Protein AF-A0A527YPU2-F1 (afdb_monomer_lite)

Radius of gyration: 18.5 Å; chains: 1; bounding box: 39×27×46 Å

Secondary structure (DSSP, 8-state):
-HHHHTGGGT-----HHHHHHHHHHTT---BTTTB-TTS-TTTTT-GGG--TT-SS--TTHHHHHHHHHHT-

Foldseek 3Di:
DVCVVCVVVVDDDDDPVVVVVVCVVVVNDDPPPLDDPVDACVRSVNLVVDPLVPPDPDPCSVVNVVCVVVVD

Sequence (72 aa):
TLMAAGEDFGIRLFGARALNAMRLEKNYGSWAREYRPIYGPLEAGLDRFVAYGKETDFIGKRAALAERQQGG

pLDDT: mean 95.66, std 3.43, range [74.0, 98.38]

Structure (mmCIF, N/CA/C/O backbone):
data_AF-A0A527YPU2-F1
#
_entry.id   AF-A0A527YPU2-F1
#
loop_
_atom_site.group_PDB
_atom_site.id
_atom_site.type_symbol
_atom_site.label_atom_id
_atom_site.label_alt_id
_atom_site.label_comp_id
_atom_site.label_asym_id
_atom_site.label_entity_id
_atom_site.label_seq_id
_atom_site.pdbx_PDB_ins_code
_atom_site.Cartn_x
_atom_site.Cartn_y
_atom_site.Cartn_z
_atom_site.occupancy
_atom_site.B_iso_or_equiv
_atom_site.auth_seq_id
_atom_site.auth_comp_id
_atom_site.auth_asym_id
_atom_site.auth_atom_id
_atom_site.pdbx_PDB_model_num
ATOM 1 N N . THR A 1 1 ? 20.968 -16.716 -16.254 1.00 94.88 1 THR A N 1
ATOM 2 C CA . THR A 1 1 ? 20.609 -15.589 -15.357 1.00 94.88 1 THR A CA 1
ATOM 3 C C . THR A 1 1 ? 19.184 -15.164 -15.656 1.00 94.88 1 THR A C 1
ATOM 5 O O . THR A 1 1 ? 18.666 -15.571 -16.689 1.00 94.88 1 THR A O 1
ATOM 8 N N . LEU A 1 2 ? 18.551 -14.346 -14.805 1.00 97.38 2 LEU A N 1
ATOM 9 C CA . LEU A 1 2 ? 17.206 -13.822 -15.091 1.00 97.38 2 LEU A CA 1
ATOM 10 C C . LEU A 1 2 ? 17.162 -13.050 -16.422 1.00 97.38 2 LEU A C 1
ATOM 12 O O . LEU A 1 2 ? 16.228 -13.215 -17.194 1.00 97.38 2 LEU A O 1
ATOM 16 N N . MET A 1 3 ? 18.213 -12.278 -16.717 1.00 98.12 3 MET A N 1
ATOM 17 C CA . MET A 1 3 ? 18.311 -11.512 -17.964 1.00 98.12 3 MET A CA 1
ATOM 18 C C . MET A 1 3 ? 18.375 -12.405 -19.207 1.00 98.12 3 MET A C 1
ATOM 20 O O . MET A 1 3 ? 17.682 -12.121 -20.171 1.00 98.12 3 MET A O 1
ATOM 24 N N . ALA A 1 4 ? 19.144 -13.501 -19.169 1.00 98.19 4 ALA A N 1
ATOM 25 C CA . ALA A 1 4 ? 19.225 -14.433 -20.297 1.00 98.19 4 ALA A CA 1
ATOM 26 C C . ALA A 1 4 ? 17.902 -15.185 -20.531 1.00 98.19 4 ALA A C 1
ATOM 28 O O . ALA A 1 4 ? 17.485 -15.366 -21.663 1.00 98.19 4 ALA A O 1
ATOM 29 N N . ALA A 1 5 ? 17.212 -15.598 -19.462 1.00 98.31 5 ALA A N 1
ATOM 30 C CA . ALA A 1 5 ? 15.944 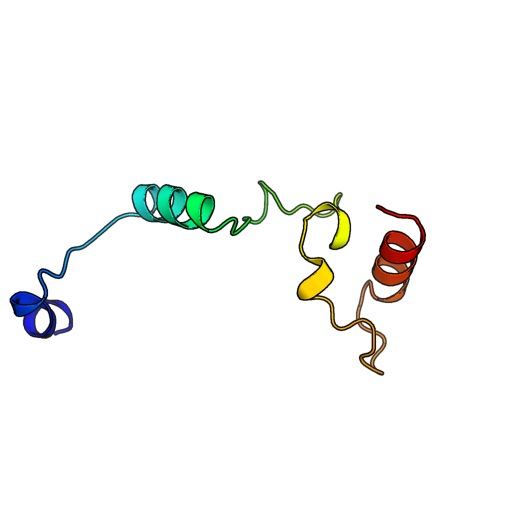-16.324 -19.581 1.00 98.31 5 ALA A CA 1
ATOM 31 C C . ALA A 1 5 ? 14.764 -15.442 -20.039 1.00 98.31 5 ALA A C 1
ATOM 33 O O . ALA A 1 5 ? 13.738 -15.966 -20.457 1.00 98.31 5 ALA A O 1
ATOM 34 N N . GLY A 1 6 ? 14.880 -14.116 -19.914 1.00 98.12 6 GLY A N 1
ATOM 35 C CA . GLY A 1 6 ? 13.815 -13.168 -20.244 1.00 98.12 6 GLY A CA 1
ATOM 36 C C . GLY A 1 6 ? 13.962 -12.482 -21.603 1.00 98.12 6 GLY A C 1
ATOM 37 O O . GLY A 1 6 ? 13.140 -11.620 -21.917 1.00 98.12 6 GLY A O 1
ATOM 38 N N . GLU A 1 7 ? 15.000 -12.807 -22.378 1.00 98.00 7 GLU A N 1
ATOM 39 C CA . GLU A 1 7 ? 15.319 -12.138 -23.647 1.00 98.00 7 GLU A CA 1
ATOM 40 C C . GLU A 1 7 ? 14.153 -12.219 -24.642 1.00 98.00 7 GLU A C 1
ATOM 42 O O . GLU A 1 7 ? 13.680 -11.181 -25.109 1.00 98.00 7 GLU A O 1
ATOM 47 N N . ASP A 1 8 ? 13.591 -13.415 -24.831 1.00 98.31 8 ASP A N 1
ATOM 48 C CA . ASP A 1 8 ? 12.444 -13.664 -25.719 1.00 98.31 8 ASP A CA 1
ATOM 49 C C . ASP A 1 8 ? 11.166 -12.908 -25.303 1.00 98.31 8 ASP A C 1
ATOM 51 O O . ASP A 1 8 ? 10.267 -12.695 -26.114 1.00 98.31 8 ASP A O 1
ATOM 55 N N . PHE A 1 9 ? 11.083 -12.459 -24.045 1.00 98.25 9 PHE A N 1
ATOM 56 C CA . PHE A 1 9 ? 9.955 -11.692 -23.501 1.00 98.25 9 PHE A CA 1
ATOM 57 C C . PHE A 1 9 ? 10.237 -10.186 -23.416 1.00 98.25 9 PHE A C 1
ATOM 59 O O . PHE A 1 9 ? 9.417 -9.427 -22.896 1.00 98.25 9 PHE A O 1
ATOM 66 N N . GLY A 1 10 ? 11.401 -9.735 -23.894 1.00 98.19 10 GLY A N 1
ATOM 67 C CA . GLY A 1 10 ? 11.793 -8.330 -23.865 1.00 98.19 10 GLY A CA 1
ATOM 68 C C . GLY A 1 10 ? 12.059 -7.799 -22.456 1.00 98.19 10 GLY A C 1
ATOM 69 O O . GLY A 1 10 ? 11.742 -6.641 -22.175 1.00 98.19 10 GLY A O 1
ATOM 70 N N . ILE A 1 11 ? 12.620 -8.623 -21.564 1.00 98.31 11 ILE A N 1
ATOM 71 C CA . ILE A 1 11 ? 12.946 -8.217 -20.191 1.00 98.31 11 ILE A CA 1
ATOM 72 C C . ILE A 1 11 ? 13.828 -6.959 -20.162 1.00 98.31 11 ILE A C 1
ATOM 74 O O . ILE A 1 11 ? 14.805 -6.836 -20.903 1.00 98.31 11 ILE A O 1
ATOM 78 N N . ARG A 1 12 ? 13.507 -6.008 -19.274 1.00 97.62 12 ARG A N 1
ATOM 79 C CA . ARG A 1 12 ? 14.301 -4.786 -19.075 1.00 97.62 12 ARG A CA 1
ATOM 80 C C . ARG A 1 12 ? 14.440 -4.431 -17.604 1.00 97.62 12 ARG A C 1
ATOM 82 O O . ARG A 1 12 ? 13.553 -4.684 -16.792 1.00 97.62 12 ARG A O 1
ATOM 89 N N . LEU A 1 13 ? 15.560 -3.790 -17.285 1.00 98.06 13 LEU A N 1
ATOM 90 C CA . LEU A 1 13 ? 15.776 -3.163 -15.988 1.00 98.06 13 LEU A CA 1
ATOM 91 C C . LEU A 1 13 ? 14.962 -1.866 -15.904 1.00 98.06 13 LEU A C 1
ATOM 93 O O . LEU A 1 13 ? 14.893 -1.104 -16.867 1.00 98.06 13 LEU A O 1
ATOM 97 N N . PHE A 1 14 ? 14.396 -1.587 -14.734 1.00 98.31 14 PHE A N 1
ATOM 98 C CA . PHE A 1 14 ? 13.738 -0.318 -14.436 1.00 98.31 14 PHE A CA 1
ATOM 99 C C . PHE A 1 14 ? 14.099 0.142 -13.022 1.00 98.31 14 PHE A C 1
ATOM 101 O O . PHE A 1 14 ? 14.439 -0.661 -12.155 1.00 98.31 14 PHE A O 1
ATOM 108 N N . GLY A 1 15 ? 14.063 1.456 -12.801 1.00 98.38 15 GLY A N 1
ATOM 109 C CA . GLY A 1 15 ? 14.437 2.065 -11.526 1.00 98.38 15 GLY A CA 1
ATOM 110 C C . GLY A 1 15 ? 13.247 2.413 -10.632 1.00 98.38 15 GLY A C 1
ATOM 111 O O . GLY A 1 15 ? 12.083 2.347 -11.029 1.00 98.38 15 GLY A O 1
ATOM 112 N N . ALA A 1 16 ? 13.556 2.909 -9.432 1.00 97.88 16 ALA A N 1
ATOM 113 C CA . ALA A 1 16 ? 12.565 3.280 -8.420 1.00 97.88 16 ALA A CA 1
ATOM 114 C C . ALA A 1 16 ? 11.546 4.342 -8.883 1.00 97.88 16 ALA A C 1
ATOM 116 O O . ALA A 1 16 ? 10.408 4.342 -8.423 1.00 97.88 16 ALA A O 1
ATOM 117 N N . ARG A 1 17 ? 11.909 5.235 -9.818 1.00 97.62 17 ARG A N 1
ATOM 118 C CA . ARG A 1 17 ? 10.969 6.230 -10.372 1.00 97.62 17 ARG A CA 1
ATOM 119 C C . ARG A 1 17 ? 9.857 5.581 -11.193 1.00 97.62 17 ARG A C 1
ATOM 121 O O . ARG A 1 17 ? 8.696 5.931 -11.012 1.00 97.62 17 ARG A O 1
ATOM 128 N N . ALA A 1 18 ? 10.210 4.620 -12.046 1.00 98.00 18 ALA A N 1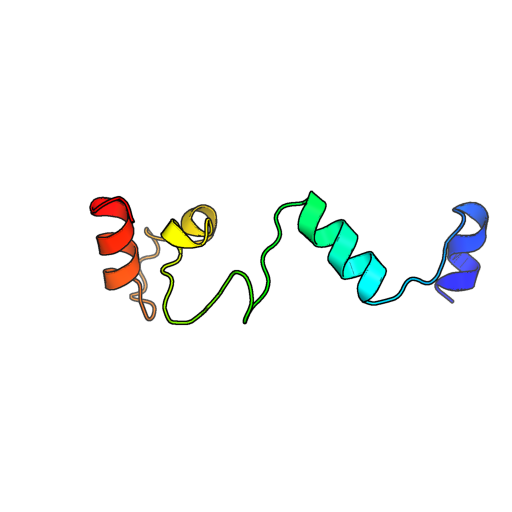
ATOM 129 C CA . ALA A 1 18 ? 9.234 3.856 -12.814 1.00 98.00 18 ALA A CA 1
ATOM 130 C C . ALA A 1 18 ? 8.368 2.992 -11.882 1.00 98.00 18 ALA A C 1
ATOM 132 O O . ALA A 1 18 ? 7.152 2.960 -12.045 1.00 98.00 18 ALA A O 1
ATOM 133 N N . LEU A 1 19 ? 8.956 2.398 -10.833 1.00 97.62 19 LEU A N 1
ATOM 134 C CA . LEU A 1 19 ? 8.185 1.708 -9.792 1.00 97.62 19 LEU A CA 1
ATOM 135 C C . LEU A 1 19 ? 7.171 2.638 -9.105 1.00 97.62 19 LEU A C 1
ATOM 137 O O . LEU A 1 19 ? 6.015 2.263 -8.927 1.00 97.62 19 LEU A O 1
ATOM 141 N N . ASN A 1 20 ? 7.587 3.857 -8.742 1.00 97.00 20 ASN A N 1
ATOM 142 C C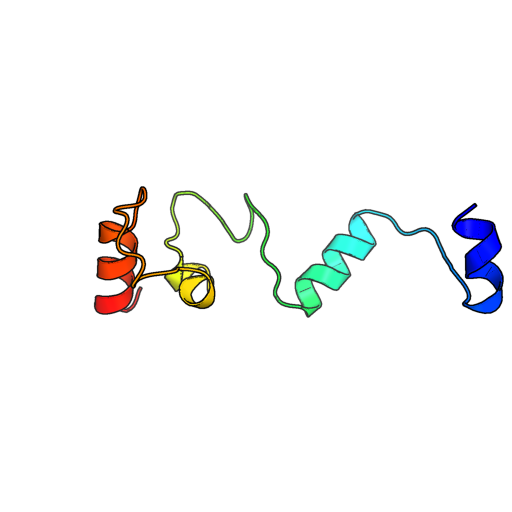A . ASN A 1 20 ? 6.704 4.829 -8.104 1.00 97.00 20 ASN A CA 1
ATOM 143 C C . ASN A 1 20 ? 5.575 5.305 -9.032 1.00 97.00 20 ASN A C 1
ATOM 145 O O . ASN A 1 20 ? 4.486 5.576 -8.544 1.00 97.00 20 ASN A O 1
ATOM 149 N N . ALA A 1 21 ? 5.797 5.388 -10.345 1.00 97.25 21 ALA A N 1
ATOM 150 C CA . ALA A 1 21 ? 4.717 5.669 -11.291 1.00 97.25 21 ALA A CA 1
ATOM 151 C C . ALA A 1 21 ? 3.707 4.507 -11.336 1.00 97.25 21 ALA A C 1
ATOM 153 O O . ALA A 1 21 ? 2.523 4.706 -11.080 1.00 97.25 21 ALA A O 1
ATOM 154 N N . MET A 1 22 ? 4.184 3.275 -11.540 1.00 97.94 22 MET A N 1
ATOM 155 C CA . MET A 1 22 ? 3.315 2.096 -11.657 1.00 97.94 22 MET A CA 1
ATOM 156 C C . MET A 1 22 ? 2.518 1.802 -10.377 1.00 97.94 22 MET A C 1
ATOM 158 O O . MET A 1 22 ? 1.355 1.412 -10.449 1.00 97.94 22 MET A O 1
ATOM 162 N N . ARG A 1 23 ? 3.104 1.998 -9.185 1.00 97.31 23 ARG A N 1
ATOM 163 C CA . ARG A 1 23 ? 2.394 1.752 -7.913 1.00 97.31 23 ARG A CA 1
ATOM 164 C C . ARG A 1 23 ? 1.234 2.726 -7.697 1.00 97.31 23 ARG A C 1
ATOM 166 O O . ARG A 1 23 ? 0.225 2.341 -7.112 1.00 97.31 23 ARG A O 1
ATOM 173 N N . LEU A 1 24 ? 1.373 3.967 -8.173 1.00 96.06 24 LEU A N 1
ATOM 174 C CA . LEU A 1 24 ? 0.320 4.978 -8.076 1.00 96.06 24 LEU A CA 1
ATOM 175 C C . LEU A 1 24 ? -0.883 4.594 -8.941 1.00 96.06 24 LEU A C 1
ATOM 177 O O . LEU A 1 24 ? -2.011 4.674 -8.466 1.00 96.06 24 LEU A O 1
ATOM 181 N N . GLU A 1 25 ? -0.657 4.073 -10.150 1.00 97.56 25 GLU A N 1
ATOM 182 C CA . GLU A 1 25 ? -1.731 3.592 -11.037 1.00 97.56 25 GLU A CA 1
ATOM 183 C C . GLU A 1 25 ? -2.556 2.447 -10.431 1.00 97.56 25 GLU A C 1
ATOM 185 O O . GLU A 1 25 ? -3.709 2.241 -10.804 1.00 97.56 25 GLU A O 1
ATOM 190 N N . LYS A 1 26 ? -1.975 1.681 -9.500 1.00 95.94 26 LYS A N 1
ATOM 191 C CA . LYS A 1 26 ? -2.657 0.589 -8.785 1.00 95.94 26 LYS A CA 1
ATOM 192 C C . LYS A 1 26 ? -3.225 1.011 -7.432 1.00 95.94 26 LYS A C 1
ATOM 194 O O . LYS A 1 26 ? -3.758 0.169 -6.713 1.00 95.94 26 LYS A O 1
ATOM 199 N N . ASN A 1 27 ? -3.124 2.297 -7.092 1.00 93.81 27 ASN A N 1
ATOM 200 C CA . ASN A 1 27 ? -3.529 2.852 -5.806 1.00 93.81 27 ASN A CA 1
ATOM 201 C C . ASN A 1 27 ? -2.851 2.150 -4.611 1.00 93.81 27 ASN A C 1
ATOM 203 O O . ASN A 1 27 ? -3.470 1.854 -3.589 1.00 93.81 27 ASN A O 1
ATOM 207 N N . TYR A 1 28 ? -1.566 1.822 -4.757 1.00 95.69 28 TYR A N 1
ATOM 208 C CA . TYR A 1 28 ? -0.764 1.285 -3.661 1.00 95.69 28 TYR A CA 1
ATOM 209 C C . TYR A 1 28 ? -0.101 2.448 -2.939 1.00 95.69 28 TYR A C 1
ATOM 211 O O . TYR A 1 28 ? 0.756 3.117 -3.512 1.00 95.69 28 TYR A O 1
ATOM 219 N N . GLY A 1 29 ? -0.503 2.718 -1.699 1.00 94.56 29 GLY A N 1
ATOM 220 C CA . GLY A 1 29 ? 0.089 3.776 -0.886 1.00 94.56 29 GLY A CA 1
ATOM 221 C C . GLY A 1 29 ? 1.481 3.409 -0.369 1.00 94.56 29 GLY A C 1
ATOM 222 O O . GLY A 1 29 ? 1.918 2.258 -0.418 1.00 94.56 29 GLY A O 1
ATOM 223 N N . SER A 1 30 ? 2.192 4.413 0.128 1.00 95.25 30 SER A N 1
ATOM 224 C CA . SER A 1 30 ? 3.521 4.273 0.716 1.00 95.25 30 SER A CA 1
ATOM 225 C C . SER A 1 30 ? 3.597 4.942 2.084 1.00 95.25 30 SER A C 1
ATOM 227 O O . SER A 1 30 ? 2.948 5.961 2.350 1.00 95.25 30 SER A O 1
ATOM 229 N N . TRP A 1 31 ? 4.419 4.363 2.961 1.00 93.62 31 TRP A N 1
ATOM 230 C CA . TRP A 1 31 ? 4.722 4.961 4.257 1.00 93.62 31 TRP A CA 1
ATOM 231 C C . TRP A 1 31 ? 5.398 6.327 4.087 1.00 93.62 31 TRP A C 1
ATOM 233 O O . TRP A 1 31 ? 6.149 6.542 3.137 1.00 93.62 31 TRP A O 1
ATOM 243 N N . ALA A 1 32 ? 5.115 7.252 5.005 1.00 92.25 32 ALA A N 1
ATOM 244 C CA . ALA A 1 32 ? 5.543 8.655 4.986 1.00 92.25 32 ALA A CA 1
ATOM 245 C C . ALA A 1 32 ? 4.965 9.522 3.844 1.00 92.25 32 ALA A C 1
ATOM 247 O O . ALA A 1 32 ? 5.275 10.713 3.762 1.00 92.25 32 ALA A O 1
ATOM 248 N N . ARG A 1 33 ? 4.089 8.974 2.992 1.00 91.38 33 ARG A N 1
ATOM 249 C CA . ARG A 1 33 ? 3.306 9.737 2.008 1.00 91.38 33 ARG A CA 1
ATOM 250 C C . ARG A 1 33 ? 1.822 9.596 2.303 1.00 91.38 33 ARG A C 1
ATOM 252 O O . ARG A 1 33 ? 1.273 10.496 2.940 1.00 91.38 33 ARG A O 1
ATOM 259 N N . GLU A 1 34 ? 1.244 8.468 1.901 1.00 94.44 34 GLU A N 1
ATOM 260 C CA . GLU A 1 34 ? -0.168 8.127 2.089 1.00 94.44 34 GLU A CA 1
ATOM 261 C C . GLU A 1 34 ? -0.423 7.541 3.483 1.00 94.44 34 GLU A C 1
ATOM 263 O O . GLU A 1 34 ? -1.474 7.778 4.063 1.00 94.44 34 GLU A O 1
ATOM 268 N N . TYR A 1 35 ? 0.551 6.826 4.057 1.00 95.12 35 TYR A N 1
ATOM 269 C CA . TYR A 1 35 ? 0.427 6.227 5.389 1.00 95.12 35 TYR A CA 1
ATOM 270 C C . TYR A 1 35 ? 1.322 6.936 6.392 1.00 95.12 35 TYR A C 1
ATOM 272 O O . TYR A 1 35 ? 2.520 7.126 6.152 1.00 95.12 35 TYR A O 1
ATOM 280 N N . ARG A 1 36 ? 0.739 7.333 7.523 1.00 94.56 36 ARG A N 1
ATOM 281 C CA . ARG A 1 36 ? 1.420 8.020 8.623 1.00 94.56 36 ARG A CA 1
ATOM 282 C C . ARG A 1 36 ? 0.740 7.640 9.938 1.00 94.56 36 ARG A C 1
ATOM 284 O O . ARG A 1 36 ? -0.439 7.313 9.907 1.00 94.56 36 ARG A O 1
ATOM 291 N N . PRO A 1 37 ? 1.417 7.770 11.093 1.00 92.00 37 PRO A N 1
ATOM 292 C CA . PRO A 1 37 ? 0.811 7.485 12.399 1.00 92.00 37 PRO A CA 1
ATOM 293 C C . PRO A 1 37 ? -0.414 8.341 12.759 1.00 92.00 37 PRO A C 1
ATOM 295 O O . PRO A 1 37 ? -1.053 8.079 13.770 1.00 92.00 37 PRO A O 1
ATOM 298 N N . ILE A 1 38 ? -0.698 9.383 11.973 1.00 92.19 38 ILE A N 1
ATOM 299 C CA . ILE A 1 38 ? -1.824 10.302 12.171 1.00 92.19 38 ILE A CA 1
ATOM 300 C C . ILE A 1 38 ? -3.100 9.876 11.435 1.00 92.19 38 ILE A C 1
ATOM 302 O O . ILE A 1 38 ? -4.138 10.455 11.713 1.00 92.19 38 ILE A O 1
ATOM 306 N N . TYR A 1 39 ? -3.021 8.904 10.519 1.00 93.25 39 TYR A N 1
ATOM 307 C CA . TYR A 1 39 ? -4.169 8.397 9.765 1.00 93.25 39 TYR A CA 1
ATOM 308 C C . TYR A 1 39 ? -4.508 6.989 10.239 1.00 93.25 39 TYR A C 1
ATOM 310 O O . TYR A 1 39 ? -3.613 6.144 10.377 1.00 93.25 39 TYR A O 1
ATOM 318 N N . GLY A 1 40 ? -5.791 6.729 10.473 1.00 94.19 40 GLY A N 1
ATOM 319 C CA . GLY A 1 40 ? -6.266 5.377 10.730 1.00 94.19 40 GLY A CA 1
ATOM 320 C C . GLY A 1 40 ? -6.346 4.540 9.443 1.00 94.19 40 GLY A C 1
ATOM 321 O O . GLY A 1 40 ? -6.233 5.065 8.327 1.00 94.19 40 GLY A O 1
ATOM 322 N N . PRO A 1 41 ? -6.452 3.203 9.551 1.00 94.94 41 PRO A N 1
ATOM 323 C CA . PRO A 1 41 ? -6.546 2.334 8.385 1.00 94.94 41 PRO A CA 1
ATOM 324 C C . PRO A 1 41 ? -7.778 2.593 7.513 1.00 94.94 41 PRO A C 1
ATOM 326 O O . PRO A 1 41 ? -7.690 2.335 6.313 1.00 94.94 41 PRO A O 1
ATOM 329 N N . LEU A 1 42 ? -8.903 3.075 8.051 1.00 95.44 42 LEU A N 1
ATOM 330 C CA . LEU A 1 42 ? -10.052 3.408 7.204 1.00 95.44 42 LEU A CA 1
ATOM 331 C C . LEU A 1 42 ? -9.760 4.663 6.379 1.00 95.44 42 LEU A C 1
ATOM 333 O O . LEU A 1 42 ? -9.888 4.611 5.155 1.00 95.44 42 LEU A O 1
ATOM 337 N N . GLU A 1 43 ? -9.304 5.742 7.021 1.00 94.25 43 GLU A N 1
ATOM 338 C CA . GLU A 1 43 ? -8.947 7.004 6.355 1.00 94.25 43 GLU A CA 1
ATOM 339 C C . GLU A 1 43 ? -7.880 6.788 5.266 1.00 94.25 43 GLU A C 1
ATOM 341 O O . GLU A 1 43 ? -7.960 7.338 4.168 1.00 94.25 43 GLU A O 1
ATOM 346 N N . ALA A 1 44 ? -6.915 5.901 5.525 1.00 94.69 44 ALA A N 1
ATOM 347 C CA . ALA A 1 44 ? -5.871 5.522 4.574 1.00 94.69 44 ALA A CA 1
ATOM 348 C C . ALA A 1 44 ? -6.329 4.548 3.460 1.00 94.69 44 ALA A C 1
ATOM 350 O O . ALA A 1 44 ? -5.502 4.107 2.654 1.00 94.69 44 ALA A O 1
ATOM 351 N N . GLY A 1 45 ? -7.609 4.160 3.412 1.00 94.00 45 GLY A N 1
ATOM 352 C CA . GLY A 1 45 ? -8.149 3.213 2.425 1.00 94.00 45 GLY A CA 1
ATOM 353 C C . GLY A 1 45 ? -7.645 1.770 2.587 1.00 94.00 45 GLY A C 1
ATOM 354 O O . GLY A 1 45 ? -7.662 0.981 1.637 1.00 94.00 45 GLY A O 1
ATOM 355 N N . LEU A 1 46 ? -7.173 1.417 3.784 1.00 95.31 46 LEU A N 1
ATOM 356 C CA . LEU A 1 46 ? -6.618 0.113 4.151 1.00 95.31 46 LEU A CA 1
ATOM 357 C C . LEU A 1 46 ? -7.603 -0.797 4.907 1.00 95.31 46 LEU A C 1
ATOM 359 O O . LEU A 1 46 ? -7.235 -1.931 5.205 1.00 95.31 46 LEU A O 1
ATOM 363 N N . ASP A 1 47 ? -8.840 -0.359 5.177 1.00 94.44 47 ASP A N 1
ATOM 364 C CA . ASP A 1 47 ? -9.885 -1.111 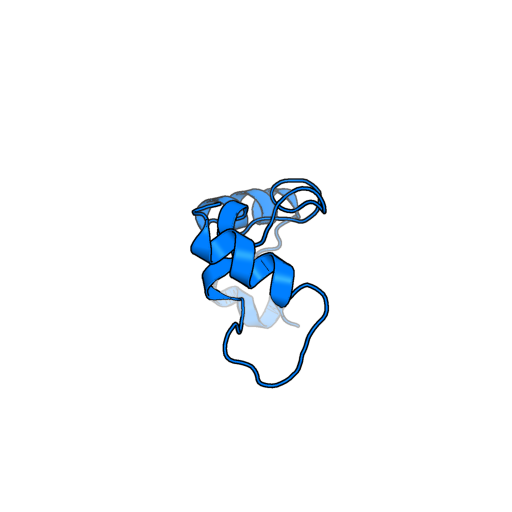5.911 1.00 94.44 47 ASP A CA 1
ATOM 365 C C . ASP A 1 47 ? -10.019 -2.576 5.456 1.00 94.44 47 ASP A C 1
ATOM 367 O O . ASP A 1 47 ? -10.033 -3.492 6.278 1.00 94.44 47 ASP A O 1
ATOM 371 N N . ARG A 1 48 ? -9.978 -2.826 4.138 1.00 94.56 48 ARG A N 1
ATOM 372 C CA . ARG A 1 48 ? -10.060 -4.182 3.557 1.00 94.56 48 ARG A CA 1
ATOM 373 C C . ARG A 1 48 ? -8.950 -5.144 4.000 1.00 94.56 48 ARG A C 1
ATOM 375 O O . ARG A 1 48 ? -9.085 -6.350 3.815 1.00 94.56 48 ARG A O 1
ATOM 382 N N . PHE A 1 49 ? -7.839 -4.625 4.517 1.00 95.88 49 PHE A N 1
ATOM 383 C CA . PHE A 1 49 ? -6.699 -5.408 4.993 1.00 95.88 49 PHE A CA 1
ATOM 384 C C . PHE A 1 49 ? -6.693 -5.591 6.513 1.00 95.88 49 PHE A C 1
ATOM 386 O O . PHE A 1 49 ? -5.853 -6.324 7.038 1.00 95.88 49 PHE A O 1
ATOM 393 N N . VAL A 1 50 ? -7.612 -4.947 7.235 1.00 96.81 50 VAL A N 1
ATOM 394 C CA . VAL A 1 50 ? -7.701 -5.061 8.688 1.00 96.81 50 VAL A CA 1
ATOM 395 C C . VAL A 1 50 ? -8.615 -6.226 9.054 1.00 96.81 50 VAL A C 1
ATOM 397 O O . VAL A 1 50 ? -9.813 -6.244 8.776 1.00 96.81 50 VAL A O 1
ATOM 400 N N . ALA A 1 51 ? -8.051 -7.220 9.735 1.00 97.31 51 ALA A N 1
ATOM 401 C CA . ALA A 1 51 ? -8.787 -8.389 10.205 1.00 97.31 51 ALA A CA 1
ATOM 402 C C . ALA A 1 51 ? -9.571 -8.080 11.496 1.00 97.31 51 ALA A C 1
ATOM 404 O O . ALA A 1 51 ? -9.239 -8.575 12.572 1.00 97.31 51 ALA A O 1
ATOM 405 N N . TYR A 1 52 ? -10.624 -7.264 11.397 1.00 96.00 52 TYR A N 1
ATOM 406 C CA . TYR A 1 52 ? -11.430 -6.811 12.541 1.00 96.00 52 TYR A CA 1
ATOM 407 C C . TYR A 1 52 ? -12.005 -7.947 13.403 1.00 96.00 52 TYR A C 1
ATOM 409 O O . TYR A 1 52 ? -12.083 -7.818 14.624 1.00 96.00 52 TYR A O 1
ATOM 417 N N . GLY A 1 53 ? -12.374 -9.068 12.774 1.00 95.69 53 GLY A N 1
ATOM 418 C CA . GLY A 1 53 ? -12.919 -10.251 13.449 1.00 95.69 53 GLY A CA 1
ATOM 419 C C . GLY A 1 53 ? -11.873 -11.190 14.056 1.00 95.69 53 GLY A C 1
ATOM 420 O O . GLY A 1 53 ? -12.247 -12.188 14.661 1.00 95.69 53 GLY A O 1
ATOM 421 N N . LYS A 1 54 ? -10.569 -10.912 13.905 1.00 97.44 54 LYS A N 1
ATOM 422 C CA . LYS A 1 54 ? -9.509 -11.746 14.488 1.00 97.44 54 LYS A CA 1
ATOM 423 C C . LYS A 1 54 ? -9.651 -11.758 16.007 1.00 97.44 54 LYS A C 1
ATOM 425 O O . LYS A 1 54 ? -9.645 -10.690 16.605 1.00 97.44 54 LYS A O 1
ATOM 430 N N . GLU A 1 55 ? -9.724 -12.929 16.635 1.00 97.12 55 GLU A N 1
ATOM 431 C CA . GLU A 1 55 ? -9.921 -13.046 18.091 1.00 97.12 55 GLU A CA 1
ATOM 432 C C . GLU A 1 55 ? -8.840 -12.308 18.890 1.00 97.12 55 GLU A C 1
ATOM 434 O O . GLU A 1 55 ? -9.152 -11.560 19.814 1.00 97.12 55 GLU A O 1
ATOM 439 N N . THR A 1 56 ? -7.578 -12.434 18.467 1.00 97.88 56 THR A N 1
ATOM 440 C CA . THR A 1 56 ? -6.432 -11.746 19.074 1.00 97.88 56 THR A CA 1
ATOM 441 C C . THR A 1 56 ? -6.658 -10.236 19.181 1.00 97.88 56 THR A C 1
ATOM 443 O O . THR A 1 56 ? -6.988 -9.578 18.190 1.00 97.88 56 THR A O 1
ATOM 446 N N . ASP A 1 57 ? -6.398 -9.671 20.361 1.00 97.12 57 ASP A N 1
ATOM 447 C CA . ASP A 1 57 ? -6.371 -8.222 20.571 1.00 97.12 57 ASP A CA 1
ATOM 448 C C . ASP A 1 57 ? -5.039 -7.634 20.084 1.00 97.12 57 ASP A C 1
ATOM 450 O O . ASP A 1 57 ? -4.086 -7.451 20.839 1.00 97.12 57 ASP A O 1
ATOM 454 N N . PHE A 1 58 ? -4.930 -7.437 18.769 1.00 97.50 58 PHE A N 1
ATOM 455 C CA . PHE A 1 58 ? -3.743 -6.830 18.175 1.00 97.50 58 PHE A CA 1
ATOM 456 C C . PHE A 1 58 ? -3.666 -5.332 18.495 1.00 97.50 58 PHE A C 1
ATOM 458 O O . PHE A 1 58 ? -4.680 -4.654 18.674 1.00 97.50 58 PHE A O 1
ATOM 465 N N . ILE A 1 59 ? -2.445 -4.798 18.515 1.00 97.75 59 ILE A N 1
ATOM 466 C CA . ILE A 1 59 ? -2.194 -3.382 18.803 1.00 97.75 59 ILE A CA 1
ATOM 467 C C . ILE A 1 59 ? -2.988 -2.508 17.824 1.00 97.75 59 ILE A C 1
ATOM 469 O O . ILE A 1 59 ? -2.829 -2.617 16.611 1.00 97.75 59 ILE A O 1
ATOM 473 N N . GLY A 1 60 ? -3.849 -1.645 18.365 1.00 95.69 60 GLY A N 1
ATOM 474 C CA . GLY A 1 60 ? -4.694 -0.741 17.583 1.00 95.69 60 GLY A CA 1
ATOM 475 C C . GLY A 1 60 ? -6.062 -1.301 17.176 1.00 95.69 60 GLY A C 1
ATOM 476 O O . GLY A 1 60 ? -6.860 -0.541 16.636 1.00 95.69 60 GLY A O 1
ATOM 477 N N . LYS A 1 61 ? -6.403 -2.566 17.482 1.00 97.19 61 LYS A N 1
ATOM 478 C CA . LYS A 1 61 ? -7.696 -3.182 17.111 1.00 97.19 61 LYS A CA 1
ATOM 479 C C . LYS A 1 61 ? -8.903 -2.361 17.558 1.00 97.19 61 LYS A C 1
ATOM 481 O O . LYS A 1 61 ? -9.788 -2.071 16.757 1.00 97.19 61 LYS A O 1
ATOM 486 N N . ARG A 1 62 ? -8.928 -1.965 18.834 1.00 96.50 62 ARG A N 1
ATOM 487 C CA . ARG A 1 62 ? -10.011 -1.145 19.400 1.00 96.50 62 ARG A CA 1
ATOM 488 C C . ARG A 1 62 ? -10.150 0.205 18.694 1.00 96.50 62 ARG A C 1
ATOM 490 O O . ARG A 1 62 ? -11.269 0.617 18.416 1.00 96.50 62 ARG A O 1
ATOM 497 N N . ALA A 1 63 ? -9.033 0.870 18.398 1.00 95.81 63 ALA A N 1
ATOM 498 C CA . ALA A 1 63 ? -9.032 2.166 17.722 1.00 95.81 63 ALA A CA 1
ATOM 499 C C . ALA A 1 63 ? -9.522 2.043 16.270 1.00 95.81 63 ALA A C 1
ATOM 501 O O . ALA A 1 63 ? -10.406 2.788 15.867 1.00 95.81 63 ALA A O 1
ATOM 502 N N . ALA A 1 64 ? -9.040 1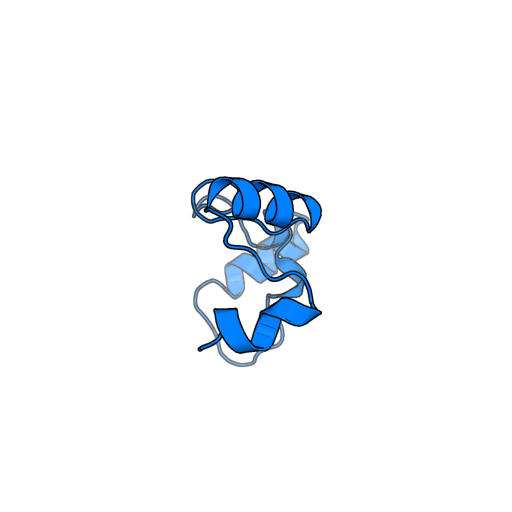.041 15.529 1.00 96.31 64 ALA A N 1
ATOM 503 C CA . ALA A 1 64 ? -9.474 0.781 14.158 1.00 96.31 64 ALA A CA 1
ATOM 504 C C . ALA A 1 64 ? -10.969 0.411 14.072 1.00 96.31 64 ALA A C 1
ATOM 506 O O . ALA A 1 64 ? -11.649 0.788 13.122 1.00 96.31 64 ALA A O 1
ATOM 507 N N . LEU A 1 65 ? -11.504 -0.332 15.053 1.00 96.38 65 LEU A N 1
ATOM 508 C CA . LEU A 1 65 ? -12.943 -0.620 15.138 1.00 96.38 65 LEU A CA 1
ATOM 509 C C . LEU A 1 65 ? -13.767 0.647 15.386 1.00 96.38 65 LEU A C 1
ATOM 511 O O . LEU A 1 65 ? -14.821 0.810 14.775 1.00 96.38 65 LEU A O 1
ATOM 515 N N . ALA A 1 66 ? -13.299 1.523 16.278 1.00 96.00 66 ALA A N 1
ATOM 516 C CA . ALA A 1 66 ? -13.974 2.779 16.584 1.00 96.00 66 ALA A CA 1
ATOM 517 C C . ALA A 1 66 ? -13.997 3.718 15.367 1.00 96.00 66 ALA A C 1
ATOM 519 O O . ALA A 1 66 ? -15.066 4.204 15.013 1.00 96.00 66 ALA A O 1
ATOM 520 N N . GLU A 1 67 ? -12.857 3.891 14.689 1.00 95.88 67 GLU A N 1
ATOM 521 C CA . GLU A 1 67 ? -12.745 4.645 13.428 1.00 95.88 67 GLU A CA 1
ATOM 522 C C . GLU A 1 67 ? -13.764 4.137 12.396 1.00 95.88 67 GLU A C 1
ATOM 524 O O . GLU A 1 67 ? -14.558 4.903 11.850 1.00 95.88 67 GLU A O 1
ATOM 529 N N . ARG A 1 68 ? -13.827 2.812 12.207 1.00 95.06 68 ARG A N 1
ATOM 530 C CA . ARG A 1 68 ? -14.749 2.186 11.254 1.00 95.06 68 ARG A CA 1
ATOM 531 C C . ARG A 1 68 ? -16.224 2.437 11.567 1.00 95.06 68 ARG A C 1
ATOM 533 O O . ARG A 1 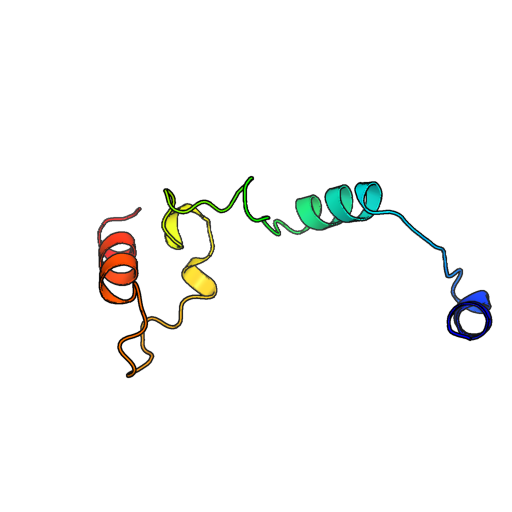68 ? -17.029 2.565 10.649 1.00 95.06 68 ARG A O 1
ATOM 540 N N . GLN A 1 69 ? -16.590 2.479 12.845 1.00 94.88 69 GLN A N 1
ATOM 541 C CA . GLN A 1 69 ? -17.968 2.736 13.278 1.00 94.88 69 GLN A CA 1
ATOM 542 C C . GLN A 1 69 ? -18.353 4.215 13.169 1.00 94.88 69 GLN A C 1
ATOM 544 O O . GLN A 1 69 ? -19.528 4.518 12.983 1.00 94.88 69 GLN A O 1
ATOM 549 N N . GLN A 1 70 ? -17.381 5.120 13.297 1.00 94.75 70 GLN A N 1
ATOM 550 C CA . GLN A 1 70 ? -17.599 6.570 13.302 1.00 94.75 70 GLN A CA 1
ATOM 551 C C . GLN A 1 70 ? -17.526 7.198 11.904 1.00 94.75 70 GLN A C 1
ATOM 553 O O . GLN A 1 70 ? -17.957 8.334 11.738 1.00 94.75 70 GLN A O 1
ATOM 558 N N . GLY A 1 71 ? -17.072 6.443 10.898 1.00 83.75 71 GLY A N 1
ATOM 559 C CA . GLY A 1 71 ? -17.040 6.878 9.500 1.00 83.75 71 GLY A CA 1
ATOM 560 C C . GLY A 1 71 ? -15.710 7.475 9.038 1.00 83.75 71 GLY A C 1
ATOM 561 O O . GLY A 1 71 ? -15.679 8.026 7.939 1.00 83.75 71 GLY A O 1
ATOM 562 N N . GLY A 1 72 ? -14.636 7.304 9.820 1.00 74.00 72 GLY A N 1
ATOM 563 C CA . GLY A 1 72 ? -13.337 7.944 9.584 1.00 74.00 72 GLY A CA 1
ATOM 564 C C . GLY A 1 72 ? -13.216 9.256 10.338 1.00 74.00 72 GLY A C 1
ATOM 565 O O . GLY A 1 72 ? -14.010 10.175 10.044 1.00 74.00 72 GLY A O 1
#